Protein AF-A0A945BB23-F1 (afdb_monomer_lite)

Secondary structure (DSSP, 8-state):
---SHHHHHHHHHHHHHHHHHHHHHHHHHHHT-HHHHHHHHHHHHHHHHHHHHT--

Radius of gyration: 13.16 Å; chains: 1; bounding box: 28×14×42 Å

Foldseek 3Di:
DDDPLVVQLVVLLVQLLVVQQVVLCVVCVVVVNSVVSNVVSNVRSNVRSNVVSPPD

pLDDT: mean 75.93, std 15.45, range [36.56, 88.25]

Structure (mmCIF, N/CA/C/O backbone):
data_AF-A0A945BB23-F1
#
_entry.id   AF-A0A945BB23-F1
#
loop_
_atom_site.group_PDB
_atom_site.id
_atom_site.type_symbol
_atom_site.label_atom_id
_atom_site.label_alt_id
_atom_site.label_comp_id
_atom_site.label_asym_id
_atom_site.label_entity_id
_atom_site.label_seq_id
_atom_site.pdbx_PDB_ins_code
_atom_site.Cartn_x
_atom_site.Cartn_y
_atom_site.Cartn_z
_atom_site.occupancy
_atom_site.B_iso_or_equiv
_atom_site.auth_seq_id
_atom_site.auth_comp_id
_atom_site.auth_asym_id
_atom_site.auth_atom_id
_atom_site.pdbx_PDB_model_num
ATOM 1 N N . MET A 1 1 ? -15.340 8.656 28.027 1.00 40.41 1 MET A N 1
ATOM 2 C CA . MET A 1 1 ? -14.108 8.158 27.369 1.00 40.41 1 MET A CA 1
ATOM 3 C C . MET A 1 1 ? -14.478 6.991 26.443 1.00 40.41 1 MET A C 1
ATOM 5 O O . MET A 1 1 ? -14.412 5.850 26.866 1.00 40.41 1 MET A O 1
ATOM 9 N N . SER A 1 2 ? -14.954 7.244 25.215 1.00 36.56 2 SER A N 1
ATOM 10 C CA . SER A 1 2 ? -15.435 6.181 24.306 1.00 36.56 2 SER A CA 1
ATOM 11 C C . SER A 1 2 ? -14.599 6.171 23.023 1.00 36.56 2 SER A C 1
ATOM 13 O O . SER A 1 2 ? -14.882 6.891 22.072 1.00 36.56 2 SER A O 1
ATOM 15 N N . LYS A 1 3 ? -13.487 5.424 23.042 1.00 40.28 3 LYS A N 1
ATOM 16 C CA . LYS A 1 3 ? -12.498 5.335 21.945 1.00 40.28 3 LYS A CA 1
ATOM 17 C C . LYS A 1 3 ? -12.471 3.964 21.248 1.00 40.28 3 LYS A C 1
ATOM 19 O O . LYS A 1 3 ? -11.517 3.674 20.537 1.00 40.28 3 LYS A O 1
ATOM 24 N N . ASN A 1 4 ? -13.485 3.110 21.423 1.00 46.94 4 ASN A N 1
ATOM 25 C CA . ASN A 1 4 ? -13.368 1.702 21.007 1.00 46.94 4 ASN A CA 1
ATOM 26 C C . ASN A 1 4 ? -13.970 1.344 19.630 1.00 46.94 4 ASN A C 1
ATOM 28 O O . ASN A 1 4 ? -13.460 0.442 18.978 1.00 46.94 4 ASN A O 1
ATOM 32 N N . TYR A 1 5 ? -14.950 2.087 19.100 1.00 44.84 5 TYR A N 1
ATOM 33 C CA . TYR A 1 5 ? -15.547 1.746 17.791 1.00 44.84 5 TYR A CA 1
ATOM 34 C C . TYR A 1 5 ? -14.703 2.201 16.581 1.00 44.84 5 TYR A C 1
ATOM 36 O O . TYR A 1 5 ? -14.676 1.542 15.545 1.00 44.84 5 TYR A O 1
ATOM 44 N N . LYS A 1 6 ? -13.955 3.309 16.704 1.00 49.34 6 LYS A N 1
ATOM 45 C CA . LYS A 1 6 ? -13.038 3.785 15.649 1.00 49.34 6 LYS A CA 1
ATOM 46 C C . LYS A 1 6 ? -11.762 2.948 15.554 1.00 49.34 6 LYS A C 1
ATOM 48 O O . LYS A 1 6 ? -11.171 2.874 14.486 1.00 49.34 6 LYS A O 1
ATOM 53 N N . THR A 1 7 ? -11.332 2.320 16.650 1.00 48.56 7 THR A N 1
ATOM 54 C CA . THR A 1 7 ? -10.035 1.629 16.716 1.00 48.56 7 THR A CA 1
ATOM 55 C C . THR A 1 7 ? -10.019 0.341 15.884 1.00 48.56 7 THR A C 1
ATOM 57 O O . THR A 1 7 ? -9.028 0.062 15.217 1.00 48.56 7 THR A O 1
ATOM 60 N N . SER A 1 8 ? -11.136 -0.398 15.838 1.00 55.06 8 SER A N 1
ATOM 61 C CA . SER A 1 8 ? -11.256 -1.625 15.034 1.00 55.06 8 SER A CA 1
ATOM 62 C C . SER A 1 8 ? -11.318 -1.318 13.533 1.00 55.06 8 SER A C 1
ATOM 64 O O . SER A 1 8 ? -10.580 -1.901 12.740 1.00 55.06 8 SER A O 1
ATOM 66 N N . SER A 1 9 ? -12.111 -0.310 13.150 1.00 61.78 9 SER A N 1
ATOM 67 C CA . SER A 1 9 ? -12.206 0.149 11.761 1.00 61.78 9 SER A CA 1
ATOM 68 C C . SER A 1 9 ? -10.887 0.756 11.273 1.00 61.78 9 SER A C 1
ATOM 70 O O . SER A 1 9 ? -10.403 0.376 10.214 1.00 61.78 9 SER A O 1
ATOM 72 N N . ASN A 1 10 ? -10.218 1.589 12.076 1.00 71.00 10 ASN A N 1
ATOM 73 C CA . ASN A 1 10 ? -8.906 2.136 11.721 1.00 71.00 10 ASN A CA 1
ATOM 74 C C . ASN A 1 10 ? -7.831 1.051 11.600 1.00 71.00 10 ASN A C 1
ATOM 76 O O . ASN A 1 10 ? -6.968 1.152 10.735 1.00 71.00 10 ASN A O 1
ATOM 80 N N . LYS A 1 11 ? -7.885 -0.002 12.426 1.00 76.06 11 LYS A N 1
ATOM 81 C CA . LYS A 1 11 ? -6.967 -1.144 12.319 1.00 76.06 11 LYS A CA 1
ATOM 82 C C . LYS A 1 11 ? -7.219 -1.951 11.047 1.00 76.06 11 LYS A C 1
ATOM 84 O O . LYS A 1 11 ? -6.257 -2.353 10.402 1.00 76.06 11 LYS A O 1
ATOM 89 N N . ALA A 1 12 ? -8.482 -2.145 10.666 1.00 79.19 12 ALA A N 1
ATOM 90 C CA . ALA A 1 12 ? -8.857 -2.803 9.416 1.00 79.19 12 ALA A CA 1
ATOM 91 C C . ALA A 1 12 ? -8.453 -1.975 8.185 1.00 79.19 12 ALA A C 1
ATOM 93 O O . ALA A 1 12 ? -7.887 -2.523 7.245 1.00 79.19 12 ALA A O 1
ATOM 94 N N . ILE A 1 13 ? -8.663 -0.655 8.214 1.00 83.81 13 ILE A N 1
ATOM 95 C CA . ILE A 1 13 ? -8.210 0.292 7.180 1.00 83.81 13 ILE A CA 1
ATOM 96 C C . ILE A 1 13 ? -6.683 0.278 7.078 1.00 83.81 13 ILE A C 1
ATOM 98 O O . ILE A 1 13 ? -6.148 0.141 5.985 1.00 83.81 13 ILE A O 1
ATOM 102 N N . ALA A 1 14 ? -5.969 0.350 8.203 1.00 84.06 14 ALA A N 1
ATOM 103 C CA . ALA A 1 14 ? -4.509 0.313 8.216 1.00 84.06 14 ALA A CA 1
ATOM 104 C C . ALA A 1 14 ? -3.952 -1.022 7.697 1.00 84.06 14 ALA A C 1
ATOM 106 O O . ALA A 1 14 ? -2.992 -1.017 6.932 1.00 84.06 14 ALA A O 1
ATOM 107 N N . ALA A 1 15 ? -4.565 -2.151 8.072 1.00 83.75 15 ALA A N 1
ATOM 108 C CA . ALA A 1 15 ? -4.182 -3.478 7.588 1.00 83.75 15 ALA A CA 1
ATOM 109 C C . ALA A 1 15 ? -4.490 -3.669 6.094 1.00 83.75 15 ALA A C 1
ATOM 111 O O . ALA A 1 15 ? -3.688 -4.247 5.365 1.00 83.75 15 ALA A O 1
ATOM 112 N N . GLY A 1 16 ? -5.632 -3.163 5.625 1.00 85.12 16 GLY A N 1
ATOM 113 C CA . GLY A 1 16 ? -5.991 -3.188 4.211 1.00 85.12 16 GLY A CA 1
ATOM 114 C C . GLY A 1 16 ? -5.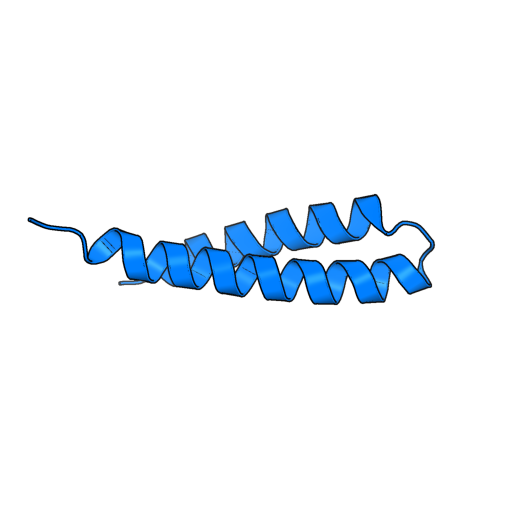053 -2.320 3.375 1.00 85.12 16 GLY A C 1
ATOM 115 O O . GLY A 1 16 ? -4.544 -2.779 2.356 1.00 85.12 16 GLY A O 1
ATOM 116 N N . THR A 1 17 ? -4.763 -1.097 3.823 1.00 86.56 17 THR A N 1
ATOM 117 C CA . THR A 1 17 ? -3.830 -0.180 3.151 1.00 86.56 17 THR A CA 1
ATOM 118 C C . THR A 1 17 ? -2.408 -0.728 3.122 1.00 86.56 17 THR A C 1
ATOM 120 O O . THR A 1 17 ? -1.768 -0.657 2.079 1.00 86.56 17 THR A O 1
ATOM 123 N N . SER A 1 18 ? -1.898 -1.304 4.216 1.00 85.75 18 SER A N 1
ATOM 124 C CA . SER A 1 18 ? -0.542 -1.868 4.224 1.00 85.75 18 SER A CA 1
ATOM 125 C C . SER A 1 18 ? -0.411 -3.061 3.274 1.00 85.75 18 SER A C 1
ATOM 127 O O . SER A 1 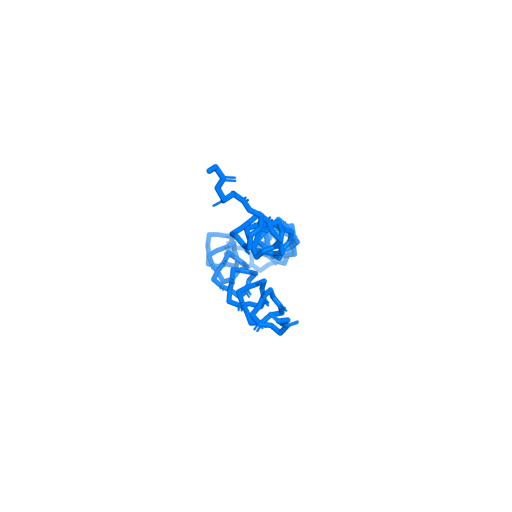18 ? 0.541 -3.107 2.497 1.00 85.75 18 SER A O 1
ATOM 129 N N . LEU A 1 19 ? -1.391 -3.972 3.250 1.00 86.19 19 LEU A N 1
ATOM 130 C CA . LEU A 1 19 ? -1.443 -5.067 2.274 1.00 86.19 19 LEU A CA 1
ATOM 131 C C . LEU A 1 19 ? -1.549 -4.547 0.838 1.00 86.19 19 LEU A C 1
ATOM 133 O O . LEU A 1 19 ? -0.822 -5.008 -0.041 1.00 86.19 19 LEU A O 1
ATOM 137 N N . GLY A 1 20 ? -2.412 -3.560 0.606 1.00 86.50 20 GLY A N 1
ATOM 138 C CA . GLY A 1 20 ? -2.588 -2.933 -0.698 1.00 86.50 20 GLY A CA 1
ATOM 139 C C . GLY A 1 20 ? -1.314 -2.262 -1.212 1.00 86.50 20 GLY A C 1
ATOM 140 O O . GLY A 1 20 ? -0.979 -2.431 -2.380 1.00 86.50 20 GLY A O 1
ATOM 141 N N . ILE A 1 21 ? -0.559 -1.573 -0.350 1.00 87.19 21 ILE A N 1
ATOM 142 C CA . ILE A 1 21 ? 0.741 -0.979 -0.704 1.00 87.19 21 ILE A CA 1
ATOM 143 C C . ILE A 1 21 ? 1.752 -2.062 -1.075 1.00 87.19 21 ILE A C 1
ATOM 145 O O . ILE A 1 21 ? 2.442 -1.905 -2.075 1.00 87.19 21 ILE A O 1
ATOM 149 N N . ILE A 1 22 ? 1.849 -3.154 -0.309 1.00 88.00 22 ILE A N 1
ATOM 150 C CA . ILE A 1 22 ? 2.809 -4.236 -0.590 1.00 88.00 22 ILE A CA 1
ATOM 151 C C . ILE A 1 22 ? 2.499 -4.879 -1.946 1.00 88.00 22 ILE A C 1
ATOM 153 O O . ILE A 1 22 ? 3.389 -5.019 -2.784 1.00 88.00 22 ILE A O 1
ATOM 157 N N . ILE A 1 23 ? 1.231 -5.218 -2.192 1.00 85.94 23 ILE A N 1
ATOM 158 C CA . ILE A 1 23 ? 0.791 -5.816 -3.459 1.00 85.94 23 ILE A CA 1
ATOM 159 C C . ILE A 1 23 ? 0.988 -4.822 -4.610 1.00 85.94 23 ILE A C 1
ATOM 161 O O . ILE A 1 23 ? 1.522 -5.186 -5.654 1.00 85.94 23 ILE A O 1
ATOM 165 N N . GLY A 1 24 ? 0.614 -3.557 -4.413 1.00 86.44 24 GLY A N 1
ATOM 166 C CA . GLY A 1 24 ? 0.779 -2.496 -5.404 1.00 86.44 24 GLY A CA 1
ATOM 167 C C . GLY A 1 24 ? 2.245 -2.219 -5.736 1.00 86.44 24 GLY A C 1
ATOM 168 O O . GLY A 1 24 ? 2.598 -2.089 -6.903 1.00 86.44 24 GLY A O 1
ATOM 169 N N . ALA A 1 25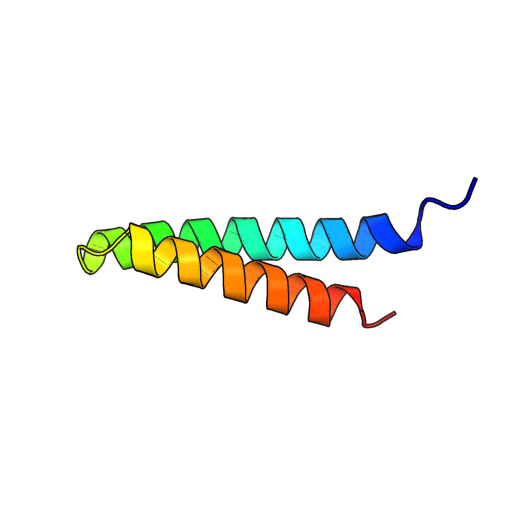 ? 3.127 -2.211 -4.739 1.00 85.38 25 ALA A N 1
ATOM 170 C CA . ALA A 1 25 ? 4.559 -2.049 -4.946 1.00 85.38 25 A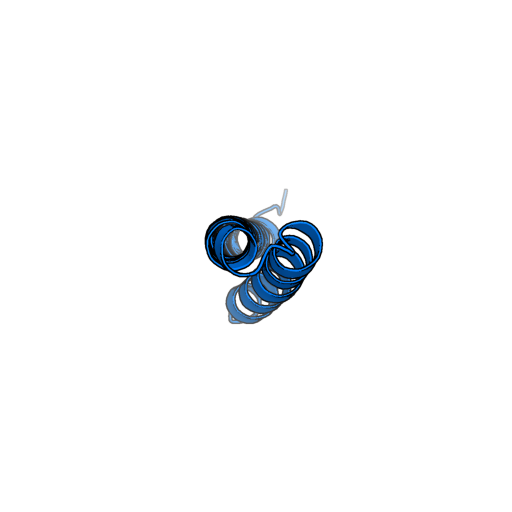LA A CA 1
ATOM 171 C C . ALA A 1 25 ? 5.137 -3.228 -5.738 1.00 85.38 25 ALA A C 1
ATOM 173 O O . ALA A 1 25 ? 5.843 -3.009 -6.720 1.00 85.38 25 ALA A O 1
ATOM 174 N N . VAL A 1 26 ? 4.803 -4.472 -5.377 1.00 88.00 26 VAL A N 1
ATOM 175 C CA . VAL A 1 26 ? 5.299 -5.671 -6.074 1.00 88.00 26 VAL A CA 1
ATOM 176 C C . VAL A 1 26 ? 4.792 -5.736 -7.515 1.00 88.00 26 VAL A C 1
ATOM 178 O O . VAL A 1 26 ? 5.589 -5.969 -8.424 1.00 88.00 26 VAL A O 1
ATOM 181 N N . THR A 1 27 ? 3.501 -5.502 -7.752 1.00 84.88 27 THR A N 1
ATOM 182 C CA . THR A 1 27 ? 2.927 -5.529 -9.106 1.00 84.88 27 THR A CA 1
ATOM 183 C C . THR A 1 27 ? 3.414 -4.352 -9.943 1.00 84.88 27 THR A C 1
ATOM 185 O O . THR A 1 27 ? 3.851 -4.534 -11.077 1.00 84.88 27 THR A O 1
ATOM 188 N N . GLY A 1 28 ? 3.447 -3.154 -9.365 1.00 85.69 28 GLY A N 1
ATOM 189 C CA . GLY A 1 28 ? 3.965 -1.959 -10.019 1.00 85.69 28 GLY A CA 1
ATOM 190 C C . GLY A 1 28 ? 5.444 -2.072 -10.390 1.00 85.69 28 GLY A C 1
ATOM 191 O O . GLY A 1 28 ? 5.843 -1.591 -11.447 1.00 85.69 28 GLY A O 1
ATOM 192 N N . SER A 1 29 ? 6.241 -2.797 -9.595 1.00 83.50 29 SER A N 1
ATOM 193 C CA . SER A 1 29 ? 7.643 -3.111 -9.920 1.00 83.50 29 SER A CA 1
ATOM 194 C C . SER A 1 29 ? 7.777 -3.976 -11.176 1.00 83.50 29 SER A C 1
ATOM 196 O O . SER A 1 29 ? 8.811 -3.945 -11.835 1.00 83.50 29 SER A O 1
ATOM 198 N N . LYS A 1 30 ? 6.750 -4.768 -11.509 1.00 85.12 30 LYS A N 1
ATOM 199 C CA . LYS A 1 30 ? 6.724 -5.629 -12.702 1.00 85.12 30 LYS A CA 1
ATOM 200 C C . LYS A 1 30 ? 6.150 -4.916 -13.921 1.00 85.12 30 LYS A C 1
ATOM 202 O O . LYS A 1 30 ? 6.587 -5.187 -15.032 1.00 85.12 30 LYS A O 1
ATOM 207 N N . THR A 1 31 ? 5.192 -4.016 -13.717 1.00 80.81 31 THR A N 1
ATOM 208 C CA . THR A 1 31 ? 4.543 -3.246 -14.791 1.00 80.81 31 THR A CA 1
ATOM 209 C C . THR A 1 31 ? 5.308 -1.966 -15.156 1.00 80.81 31 THR A C 1
ATOM 211 O O . THR A 1 31 ? 5.061 -1.397 -16.211 1.00 80.81 31 THR A O 1
ATOM 214 N N . GLY A 1 32 ? 6.249 -1.515 -14.318 1.00 83.06 32 GLY A N 1
ATOM 215 C CA . GLY A 1 32 ? 6.998 -0.265 -14.520 1.00 83.06 32 GLY A CA 1
ATOM 216 C C . GLY A 1 32 ? 6.261 0.994 -14.043 1.00 83.06 32 GLY A C 1
ATOM 217 O O . GLY A 1 32 ? 6.807 2.087 -14.116 1.00 83.06 32 GLY A O 1
ATOM 218 N N . GLU A 1 33 ? 5.053 0.838 -13.497 1.00 84.75 33 GLU A N 1
ATOM 219 C CA . GLU A 1 33 ? 4.147 1.905 -13.044 1.00 84.75 33 GLU A CA 1
ATOM 220 C C . GLU A 1 33 ? 3.837 1.731 -11.545 1.00 84.75 33 GLU A C 1
ATOM 222 O O . GLU A 1 33 ? 2.718 1.422 -11.121 1.00 84.75 33 GLU A O 1
ATOM 227 N N . VAL A 1 34 ? 4.873 1.882 -10.714 1.00 82.00 34 VAL A N 1
ATOM 228 C CA . VAL A 1 34 ? 4.788 1.696 -9.252 1.00 82.00 34 VAL A CA 1
ATOM 229 C C . VAL A 1 34 ? 3.828 2.699 -8.610 1.00 82.00 34 VAL A C 1
ATOM 231 O O . VAL A 1 34 ? 3.032 2.323 -7.751 1.00 82.00 34 VAL A O 1
ATOM 234 N N . GLY A 1 35 ? 3.857 3.962 -9.045 1.00 82.69 35 GLY A N 1
ATOM 235 C CA . GLY A 1 35 ? 3.024 5.029 -8.476 1.00 82.69 35 GLY A CA 1
ATOM 236 C C . GLY A 1 35 ? 1.523 4.801 -8.675 1.00 82.69 35 GLY A C 1
ATOM 237 O O . GLY A 1 35 ? 0.733 5.010 -7.748 1.00 82.69 35 GLY A O 1
ATOM 238 N N . PHE A 1 36 ? 1.132 4.302 -9.852 1.00 84.88 36 PHE A N 1
ATOM 239 C CA . PHE A 1 36 ? -0.254 3.959 -10.160 1.00 84.88 36 PHE A CA 1
ATOM 240 C C . PHE A 1 36 ? -0.745 2.781 -9.308 1.00 84.88 36 PHE A C 1
ATOM 242 O O . PHE A 1 36 ? -1.771 2.877 -8.631 1.00 84.88 36 PHE A O 1
ATOM 249 N N . TRP A 1 37 ? 0.029 1.692 -9.262 1.00 86.94 37 TRP A N 1
ATOM 250 C CA . TRP A 1 37 ? -0.347 0.487 -8.519 1.00 86.94 37 TRP A CA 1
ATOM 251 C C . TRP A 1 37 ? -0.351 0.679 -6.999 1.00 86.94 37 TRP A C 1
ATOM 253 O O . TRP A 1 37 ? -1.223 0.136 -6.320 1.00 86.94 37 TRP A O 1
ATOM 263 N N . VAL A 1 38 ? 0.563 1.483 -6.450 1.00 86.50 38 VAL A N 1
ATOM 264 C CA . VAL A 1 38 ? 0.551 1.860 -5.026 1.00 86.50 38 VAL A CA 1
ATOM 265 C C . VAL A 1 38 ? -0.683 2.700 -4.692 1.00 86.50 38 VAL A C 1
ATOM 267 O O . VAL A 1 38 ? -1.342 2.428 -3.689 1.00 86.50 38 VAL A O 1
ATOM 270 N N . SER A 1 39 ? -1.054 3.663 -5.543 1.00 87.56 39 SER A N 1
ATOM 271 C CA . SER A 1 39 ? -2.265 4.477 -5.339 1.00 87.56 39 SER A CA 1
ATOM 272 C C . SER A 1 39 ? -3.537 3.624 -5.370 1.00 87.56 39 SER A C 1
ATOM 274 O O . SER A 1 39 ? -4.408 3.772 -4.508 1.00 87.56 39 SER A O 1
ATOM 276 N N . MET A 1 40 ? -3.616 2.672 -6.306 1.00 85.25 40 MET A N 1
ATOM 277 C CA . MET A 1 40 ? -4.692 1.676 -6.360 1.00 85.25 40 MET A CA 1
ATOM 278 C C . MET A 1 40 ? -4.727 0.814 -5.097 1.00 85.25 40 MET A C 1
ATOM 280 O O . MET A 1 40 ? -5.798 0.604 -4.532 1.00 85.25 40 MET A O 1
ATOM 284 N N . GLY A 1 41 ? -3.565 0.364 -4.623 1.00 88.25 41 GLY A N 1
ATOM 285 C CA . GLY A 1 41 ? -3.423 -0.422 -3.402 1.00 88.25 41 GLY A CA 1
ATOM 286 C C . GLY A 1 41 ? -3.901 0.313 -2.151 1.00 88.25 41 GLY A C 1
ATOM 287 O O . GLY A 1 41 ? -4.618 -0.265 -1.339 1.00 88.25 41 GLY A O 1
ATOM 288 N N . ILE A 1 42 ? -3.574 1.598 -2.010 1.00 86.12 42 ILE A N 1
ATOM 289 C CA . ILE A 1 42 ? -4.026 2.428 -0.883 1.00 86.12 42 ILE A CA 1
ATOM 290 C C . ILE A 1 42 ? -5.539 2.651 -0.949 1.00 86.12 42 ILE A C 1
ATOM 292 O O . ILE A 1 42 ? -6.223 2.495 0.060 1.00 86.12 42 ILE A O 1
ATOM 296 N N . CYS A 1 43 ? -6.073 2.979 -2.130 1.00 87.44 43 CYS A N 1
ATOM 297 C CA . CYS A 1 43 ? -7.503 3.212 -2.331 1.00 87.44 43 CYS A CA 1
ATOM 298 C C . CYS A 1 43 ? -8.329 1.951 -2.034 1.00 87.44 43 CYS A C 1
ATOM 300 O O . CYS A 1 43 ? -9.228 1.982 -1.192 1.00 87.44 43 CYS A O 1
ATOM 302 N N . PHE A 1 44 ? -7.983 0.820 -2.658 1.00 85.81 44 PHE A N 1
ATOM 303 C CA . PHE A 1 44 ? -8.660 -0.455 -2.418 1.00 85.81 44 PHE A CA 1
ATOM 304 C C . PHE A 1 44 ? -8.444 -0.959 -0.995 1.00 85.81 44 PHE A C 1
ATOM 306 O O . PHE A 1 44 ? -9.389 -1.420 -0.362 1.00 85.81 44 PHE A O 1
ATOM 313 N N . GLY A 1 45 ? -7.225 -0.851 -0.473 1.00 85.31 45 GLY A N 1
ATOM 314 C CA . GLY A 1 45 ? -6.889 -1.266 0.882 1.00 85.31 45 GLY A CA 1
ATOM 315 C C . GLY A 1 45 ? -7.695 -0.511 1.937 1.00 85.31 45 GLY A C 1
ATOM 316 O O . GLY A 1 45 ? -8.281 -1.129 2.830 1.00 85.31 45 GLY A O 1
ATOM 317 N N . ALA A 1 46 ? -7.810 0.809 1.791 1.00 83.00 46 ALA A N 1
ATOM 318 C CA . ALA A 1 46 ? -8.618 1.632 2.677 1.00 83.00 46 ALA A CA 1
ATOM 319 C C . ALA A 1 46 ? -10.119 1.362 2.507 1.00 83.00 46 ALA A C 1
ATOM 321 O O . ALA A 1 46 ? -10.830 1.252 3.505 1.00 83.00 46 ALA A O 1
ATOM 322 N N . ALA A 1 47 ? -10.603 1.210 1.270 1.00 85.19 47 ALA A N 1
ATOM 323 C CA . ALA A 1 47 ? -12.007 0.919 0.983 1.00 85.19 47 ALA A CA 1
ATOM 324 C C . ALA A 1 47 ? -12.442 -0.445 1.543 1.00 85.19 47 ALA A C 1
ATOM 326 O O . ALA A 1 47 ? -13.481 -0.545 2.198 1.00 85.19 47 ALA A O 1
ATOM 327 N N . LEU A 1 48 ? -11.629 -1.489 1.354 1.00 82.25 48 LEU A N 1
ATOM 328 C CA . LEU A 1 48 ? -11.876 -2.823 1.906 1.00 82.25 48 LE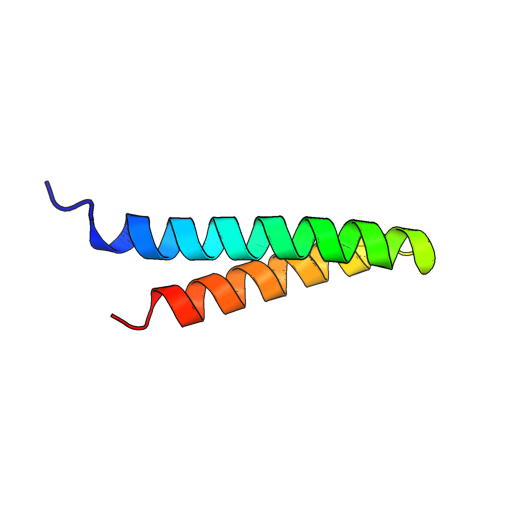U A CA 1
ATOM 329 C C . LEU A 1 48 ? -11.787 -2.818 3.432 1.00 82.25 48 LEU A C 1
ATOM 331 O O . LEU A 1 48 ? -12.669 -3.351 4.102 1.00 82.25 48 LEU A O 1
ATOM 335 N N . GLY A 1 49 ? -10.777 -2.167 4.006 1.00 80.81 49 GLY A N 1
ATOM 336 C CA . GLY A 1 49 ? -10.666 -2.043 5.456 1.00 80.81 49 GLY A CA 1
ATOM 337 C C . GLY A 1 49 ? -11.821 -1.251 6.079 1.00 80.81 49 GLY A C 1
ATOM 338 O O . GLY A 1 49 ? -12.305 -1.607 7.154 1.00 80.81 49 GLY A O 1
ATOM 339 N N . ALA A 1 50 ? -12.330 -0.232 5.382 1.00 79.50 50 ALA A N 1
ATOM 340 C CA . ALA A 1 50 ? -13.500 0.534 5.803 1.00 79.50 50 ALA A CA 1
ATOM 341 C C . ALA A 1 50 ? -14.794 -0.285 5.692 1.00 79.50 50 ALA A C 1
ATOM 343 O O . ALA A 1 50 ? -15.629 -0.210 6.593 1.00 79.50 50 ALA A O 1
ATOM 344 N N . THR A 1 51 ? -14.957 -1.092 4.636 1.00 79.00 51 THR A N 1
ATOM 345 C CA . THR A 1 51 ? -16.146 -1.943 4.453 1.00 79.00 51 THR A CA 1
ATOM 346 C C . THR A 1 51 ? -16.186 -3.089 5.467 1.00 79.00 51 THR A C 1
ATOM 348 O O . THR A 1 51 ? -17.215 -3.331 6.095 1.00 79.00 51 THR A O 1
ATOM 351 N N . ILE A 1 52 ? -15.044 -3.742 5.715 1.00 73.19 52 ILE A N 1
ATOM 352 C CA . ILE A 1 52 ? -14.916 -4.844 6.680 1.00 73.19 52 ILE A CA 1
ATOM 353 C C . ILE A 1 52 ? -15.050 -4.313 8.110 1.00 73.19 52 ILE A C 1
ATOM 355 O O . ILE A 1 52 ? -15.792 -4.873 8.911 1.00 73.19 52 ILE A O 1
ATOM 359 N N . GLY A 1 53 ? -14.401 -3.186 8.420 1.00 66.38 53 GLY A N 1
ATOM 360 C CA . GLY A 1 53 ? -14.479 -2.543 9.732 1.00 66.38 53 GLY A CA 1
ATOM 361 C C . GLY A 1 53 ? -15.845 -1.934 10.066 1.00 66.38 53 GLY A C 1
ATOM 362 O O . GLY A 1 53 ? -16.067 -1.555 11.212 1.00 66.38 53 GLY A O 1
ATOM 363 N N . LYS A 1 54 ? -16.750 -1.823 9.084 1.00 59.94 54 LYS A N 1
ATOM 364 C CA . LYS A 1 54 ? -18.122 -1.318 9.252 1.00 59.94 54 LYS A CA 1
ATOM 365 C C . LYS A 1 54 ? -19.146 -2.427 9.521 1.00 59.94 54 LYS A C 1
ATOM 367 O O . LYS A 1 54 ? -20.283 -2.118 9.873 1.00 59.94 54 LYS A O 1
ATOM 372 N N . LYS A 1 55 ? -18.757 -3.700 9.410 1.00 48.78 55 LYS A N 1
ATOM 373 C CA . LYS A 1 55 ? -19.585 -4.845 9.804 1.00 48.78 55 LYS A CA 1
ATOM 374 C C . LYS A 1 55 ? -19.323 -5.202 11.271 1.00 48.78 55 LYS A C 1
ATOM 376 O O . LYS A 1 55 ? -18.634 -6.179 11.538 1.00 48.78 55 LYS A O 1
ATOM 381 N N . ASN A 1 56 ? -19.839 -4.391 12.196 1.00 44.88 56 ASN A N 1
ATOM 382 C CA . ASN A 1 56 ? -20.123 -4.790 13.582 1.00 44.88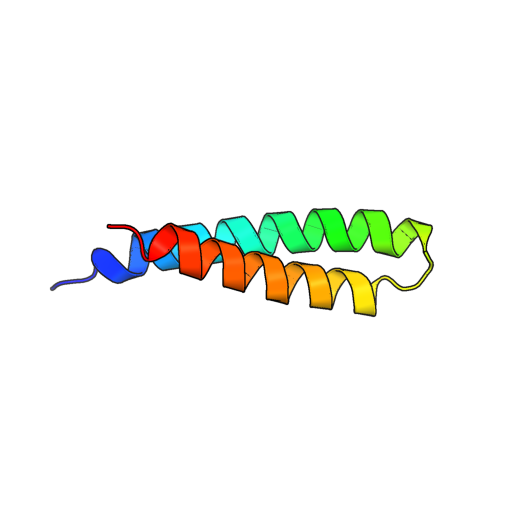 56 ASN A CA 1
ATOM 383 C C . ASN A 1 56 ? -21.056 -3.785 14.262 1.00 44.88 56 ASN A C 1
ATOM 385 O O . ASN A 1 56 ? -20.615 -2.629 14.461 1.00 44.88 56 ASN A O 1
#

Sequence (56 aa):
MSKNYKTSSNKAIAAGTSLGIIIGAVTGSKTGEVGFWVSMGICFGAALGATIGKKN